Protein AF-A0A3L8A5K5-F1 (afdb_monomer_lite)

Radius of gyration: 25.42 Å; chains: 1; bounding box: 57×44×78 Å

Secondary structure (DSSP, 8-state):
-PPEEEEETTEEEEEEE---TT-SS--EEEEEEE--HHHHHHHHHHHHHHHHHHHHGGG------------------------HHHHHHHHHHHHHHHHHHTT--EEEEEE----HHHHHTT----HHHHHHHHHHHHIIIII--HHHHHHHHTT-

Sequence (156 aa):
MLPLIFNYKGWQVTISDDSGIFTFADMKVKVEIEIAVWQYAATLYQAYIKEQKKKGLTSRLVRPICKEKASSSFVSVFASREPSYSEEAHNYYLKLAEEFAKNKRVEYSFNVNGGMFDRFMGQNISAVEKAKQRVIAYIDDNLGNAWELFLKFIRK

Organism: NCBI:txid85831

Foldseek 3Di:
DPWDWDDDLQKIKTKAFPDPPPDPDWGKIKIKIFHPLLVQLVVVLVVVVVVVCVVCVVPPPPPPPDDDDDDDDPPPPPPPPVDVCSVVSSVVSSVLSVVLRVVVMDMDMDTLDDPPVVVVVPPPDDSVNSVVVVVNVCCVVPPNRSVVVSVVSVVD

pLDDT: mean 73.44, std 19.6, range [32.56, 94.0]

Structure (mmCIF, N/CA/C/O backbone):
data_AF-A0A3L8A5K5-F1
#
_entry.id   AF-A0A3L8A5K5-F1
#
loop_
_atom_site.group_PDB
_atom_site.id
_atom_site.type_symbol
_atom_site.label_atom_id
_atom_site.label_alt_id
_atom_site.label_comp_id
_atom_site.label_asym_id
_atom_site.label_entity_id
_atom_site.label_seq_id
_atom_site.pdbx_PDB_ins_code
_atom_site.Cartn_x
_atom_site.Cartn_y
_atom_site.Cartn_z
_atom_site.occupancy
_atom_site.B_iso_or_equiv
_atom_site.auth_seq_id
_atom_site.auth_comp_id
_atom_site.auth_asym_id
_atom_site.auth_atom_id
_atom_site.pdbx_PDB_model_num
ATOM 1 N N . MET A 1 1 ? 17.889 11.340 -8.277 1.00 62.88 1 MET A N 1
ATOM 2 C CA . MET A 1 1 ? 16.672 12.200 -8.244 1.00 62.88 1 MET A CA 1
ATOM 3 C C . MET A 1 1 ? 16.083 12.207 -6.827 1.00 62.88 1 MET A C 1
ATOM 5 O O . MET A 1 1 ? 16.277 11.213 -6.138 1.00 62.88 1 MET A O 1
ATOM 9 N N . LEU A 1 2 ? 15.387 13.264 -6.367 1.00 72.25 2 LEU A N 1
ATOM 10 C CA . LEU A 1 2 ? 14.601 13.166 -5.119 1.00 72.25 2 LEU A CA 1
ATOM 11 C C . LEU A 1 2 ? 13.474 12.131 -5.300 1.00 72.25 2 LEU A C 1
ATOM 13 O O . LEU A 1 2 ? 12.900 12.077 -6.392 1.00 72.25 2 LEU A O 1
ATOM 17 N N . PRO A 1 3 ? 13.155 11.320 -4.276 1.00 81.25 3 PRO A N 1
ATOM 18 C CA . PRO A 1 3 ? 12.083 10.341 -4.381 1.00 81.25 3 PRO A CA 1
ATOM 19 C C . PRO A 1 3 ? 10.741 11.054 -4.578 1.00 81.25 3 PRO A C 1
ATOM 21 O O . PRO A 1 3 ? 10.404 11.990 -3.851 1.00 81.25 3 PRO A O 1
ATOM 24 N N . LEU A 1 4 ? 9.974 10.613 -5.572 1.00 86.06 4 LEU A N 1
ATOM 25 C CA . LEU A 1 4 ? 8.614 11.085 -5.800 1.00 86.06 4 LEU A CA 1
ATOM 26 C C . LEU A 1 4 ? 7.664 10.242 -4.951 1.00 86.06 4 LEU A C 1
ATOM 28 O O . LEU A 1 4 ? 7.540 9.040 -5.168 1.00 86.06 4 LEU A O 1
ATOM 32 N N . ILE A 1 5 ? 6.970 10.886 -4.015 1.00 91.19 5 ILE A N 1
ATOM 33 C CA . ILE A 1 5 ? 5.996 10.236 -3.136 1.00 91.19 5 ILE A CA 1
ATOM 34 C C . ILE A 1 5 ? 4.603 10.751 -3.490 1.00 91.19 5 ILE A C 1
ATOM 36 O O . ILE A 1 5 ? 4.380 11.961 -3.543 1.00 91.19 5 ILE A O 1
ATOM 40 N N . PHE A 1 6 ? 3.655 9.848 -3.728 1.00 91.69 6 PHE A N 1
ATOM 41 C CA . PHE A 1 6 ? 2.253 10.207 -3.941 1.00 91.69 6 PHE A CA 1
ATOM 42 C C . PHE A 1 6 ? 1.309 9.134 -3.400 1.00 91.69 6 PHE A C 1
ATOM 44 O O . PHE A 1 6 ? 1.683 7.976 -3.249 1.00 91.69 6 PHE A O 1
ATOM 51 N N . ASN A 1 7 ? 0.064 9.523 -3.124 1.00 92.19 7 ASN A N 1
ATOM 52 C CA . ASN A 1 7 ? -0.983 8.593 -2.711 1.00 92.19 7 ASN A CA 1
ATOM 53 C C . ASN A 1 7 ? -1.936 8.330 -3.879 1.00 92.19 7 ASN A C 1
ATOM 55 O O . ASN A 1 7 ? -2.379 9.271 -4.542 1.00 92.19 7 ASN A O 1
ATOM 59 N N . TYR A 1 8 ? -2.300 7.068 -4.100 1.00 93.56 8 TYR A N 1
ATOM 60 C CA . TYR A 1 8 ? -3.273 6.683 -5.118 1.00 93.56 8 TYR A CA 1
ATOM 61 C C . TYR A 1 8 ? -4.152 5.530 -4.627 1.00 93.56 8 TYR A C 1
ATOM 63 O O . TYR A 1 8 ? -3.650 4.500 -4.192 1.00 93.56 8 TYR A O 1
ATOM 71 N N . LYS A 1 9 ? -5.480 5.718 -4.647 1.00 91.56 9 LYS A N 1
ATOM 72 C CA . LYS A 1 9 ? -6.476 4.736 -4.164 1.00 91.56 9 LYS A CA 1
ATOM 73 C C . LYS A 1 9 ? -6.171 4.139 -2.774 1.00 91.56 9 LYS A C 1
ATOM 75 O O . LYS A 1 9 ? -6.448 2.974 -2.510 1.00 91.56 9 LYS A O 1
ATOM 80 N N . GLY A 1 10 ? -5.599 4.947 -1.880 1.00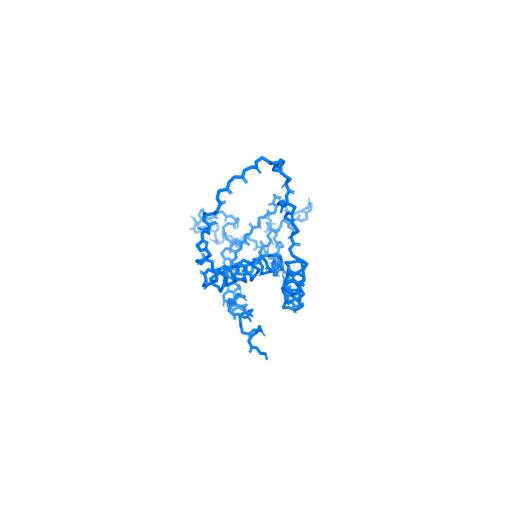 88.75 10 GLY A N 1
ATOM 81 C CA . GLY A 1 10 ? -5.234 4.539 -0.518 1.00 88.75 10 GLY A CA 1
ATOM 82 C C . GLY A 1 10 ? -3.890 3.816 -0.388 1.00 88.75 10 GLY A C 1
ATOM 83 O O . GLY A 1 10 ? -3.513 3.475 0.730 1.00 88.75 10 GLY A O 1
ATOM 84 N N . TRP A 1 11 ? -3.166 3.607 -1.486 1.00 92.44 11 TRP A N 1
ATOM 85 C CA . TRP A 1 11 ? -1.775 3.171 -1.476 1.00 92.44 11 TRP A CA 1
ATOM 86 C C . TRP A 1 11 ? -0.847 4.380 -1.408 1.00 92.44 11 TRP A C 1
ATOM 88 O O . TRP A 1 11 ? -1.067 5.369 -2.113 1.00 92.44 11 TRP A O 1
ATOM 98 N N . GLN A 1 12 ? 0.196 4.284 -0.592 1.00 94.00 12 GLN A N 1
ATOM 99 C CA . GLN A 1 12 ? 1.335 5.185 -0.632 1.00 94.00 12 GLN A CA 1
ATOM 100 C C . GLN A 1 12 ? 2.354 4.617 -1.610 1.00 94.00 12 GLN A C 1
ATOM 102 O O . GLN A 1 12 ? 2.771 3.467 -1.493 1.00 94.00 12 GLN A O 1
ATOM 107 N N . VAL A 1 13 ? 2.720 5.422 -2.597 1.00 92.62 13 VAL A N 1
ATOM 108 C CA . VAL A 1 13 ? 3.681 5.059 -3.629 1.00 92.62 13 VAL A CA 1
ATOM 109 C C . VAL A 1 13 ? 4.915 5.920 -3.455 1.00 92.62 13 VAL A C 1
ATOM 111 O O . VAL A 1 13 ? 4.827 7.149 -3.478 1.00 92.62 13 VAL A O 1
ATOM 114 N N . THR A 1 14 ? 6.062 5.266 -3.352 1.00 92.31 14 THR A N 1
ATOM 115 C CA . THR A 1 14 ? 7.377 5.892 -3.348 1.00 92.31 14 THR A CA 1
ATOM 116 C C . THR A 1 14 ? 8.130 5.435 -4.584 1.00 92.31 14 THR A C 1
ATOM 118 O O . THR A 1 14 ? 8.391 4.251 -4.779 1.00 92.31 14 THR A O 1
ATOM 121 N N . ILE A 1 15 ? 8.463 6.392 -5.439 1.00 87.38 15 ILE A N 1
ATOM 122 C CA . ILE A 1 15 ? 9.244 6.185 -6.650 1.00 87.38 15 ILE A CA 1
ATOM 123 C C . ILE A 1 15 ? 10.635 6.764 -6.404 1.00 87.38 15 ILE A C 1
ATOM 125 O O . ILE A 1 15 ? 10.786 7.978 -6.256 1.00 87.38 15 ILE A O 1
ATOM 129 N N . SER A 1 16 ? 11.652 5.911 -6.374 1.00 86.75 16 SER A N 1
ATOM 130 C CA . SER A 1 16 ? 13.044 6.306 -6.178 1.00 86.75 16 SER A CA 1
ATOM 131 C C . SER A 1 16 ? 13.903 5.969 -7.390 1.00 86.75 16 SER A C 1
ATOM 133 O O . SER A 1 16 ? 13.628 5.051 -8.161 1.00 86.75 16 SER A O 1
ATOM 135 N N . ASP A 1 17 ? 14.970 6.735 -7.547 1.00 81.56 17 ASP A N 1
ATOM 136 C CA . ASP A 1 17 ? 16.000 6.467 -8.539 1.00 81.56 17 ASP A CA 1
ATOM 137 C C . ASP A 1 17 ? 16.771 5.195 -8.152 1.00 81.56 17 ASP A C 1
ATOM 139 O O . ASP A 1 17 ? 17.215 5.072 -7.012 1.00 81.56 17 ASP A O 1
ATOM 143 N N . ASP A 1 18 ? 16.886 4.250 -9.081 1.00 78.00 18 ASP A N 1
ATOM 144 C CA . ASP A 1 18 ? 17.650 3.000 -8.935 1.00 78.00 18 ASP A CA 1
ATOM 145 C C . ASP A 1 18 ? 18.692 2.877 -10.055 1.00 78.00 18 ASP A C 1
ATOM 147 O O . ASP A 1 18 ? 19.178 1.790 -10.379 1.00 78.00 18 ASP A O 1
ATOM 151 N N . SER A 1 19 ? 19.012 3.998 -10.710 1.00 68.25 19 SER A N 1
ATOM 152 C CA . SER A 1 19 ? 20.103 4.037 -11.669 1.00 68.25 19 SER A CA 1
ATOM 153 C C . SER A 1 19 ? 21.433 3.930 -10.921 1.00 68.25 19 SER A C 1
ATOM 155 O O . SER A 1 19 ? 21.778 4.737 -10.058 1.00 68.25 19 SER A O 1
ATOM 157 N N . GLY A 1 20 ? 22.177 2.862 -11.213 1.00 60.66 20 GLY A N 1
ATOM 158 C CA . GLY A 1 20 ? 23.529 2.695 -10.696 1.00 60.66 20 GLY A CA 1
ATOM 159 C C . GLY A 1 20 ? 24.461 3.783 -11.236 1.00 60.66 20 GLY A C 1
ATOM 160 O O . GLY A 1 20 ? 24.195 4.403 -12.263 1.00 60.66 20 GLY A O 1
ATOM 161 N N . ILE A 1 21 ? 25.612 3.951 -10.582 1.00 55.72 21 ILE A N 1
ATOM 162 C CA . ILE A 1 21 ? 26.632 4.989 -10.855 1.00 55.72 21 ILE A CA 1
ATOM 163 C C . ILE A 1 21 ? 27.186 4.946 -12.307 1.00 55.72 21 ILE A C 1
ATOM 165 O O . ILE A 1 21 ? 27.915 5.842 -12.719 1.00 55.72 21 ILE A O 1
ATOM 169 N N . PHE A 1 22 ? 26.844 3.926 -13.107 1.00 47.88 22 PHE A N 1
ATOM 170 C CA . PHE A 1 22 ? 27.439 3.653 -14.423 1.00 47.88 22 PHE A CA 1
ATOM 171 C C . PHE A 1 22 ? 26.454 3.545 -15.604 1.00 47.88 22 PHE A C 1
ATOM 173 O O . PHE A 1 22 ? 26.885 3.259 -16.719 1.00 47.88 22 PHE A O 1
ATOM 180 N N . THR A 1 23 ? 25.151 3.785 -15.435 1.00 49.53 23 THR A N 1
ATOM 181 C CA . THR A 1 23 ? 24.184 3.667 -16.547 1.00 49.53 23 THR A CA 1
ATOM 182 C C . THR A 1 23 ? 23.844 5.023 -17.162 1.00 49.53 23 THR A C 1
ATOM 184 O O . THR A 1 23 ? 22.848 5.647 -16.820 1.00 49.53 23 THR A O 1
ATOM 187 N N . PHE A 1 24 ? 24.668 5.462 -18.118 1.00 46.72 24 PHE A N 1
ATOM 188 C CA . PHE A 1 24 ? 24.511 6.729 -18.853 1.00 46.72 24 PHE A CA 1
ATOM 189 C C . PHE A 1 24 ? 23.346 6.762 -19.863 1.00 46.72 24 PHE A C 1
ATOM 191 O O . PHE A 1 24 ? 23.103 7.801 -20.473 1.00 46.72 24 PHE A O 1
ATOM 198 N N . ALA A 1 25 ? 22.624 5.654 -20.064 1.00 52.28 25 ALA A N 1
ATOM 199 C CA . ALA A 1 25 ? 21.598 5.560 -21.102 1.00 52.28 25 ALA A CA 1
ATOM 200 C C . ALA A 1 25 ? 20.173 5.353 -20.576 1.00 52.28 25 ALA A C 1
ATOM 202 O O . ALA A 1 25 ? 19.260 5.868 -21.218 1.00 52.28 25 ALA A O 1
ATOM 203 N N . ASP A 1 26 ? 19.976 4.680 -19.432 1.00 61.22 26 ASP A N 1
ATOM 204 C CA . ASP A 1 26 ? 18.665 4.204 -18.968 1.00 61.22 26 ASP A CA 1
ATOM 205 C C . ASP A 1 26 ? 18.333 4.618 -17.531 1.00 61.22 26 ASP A C 1
ATOM 207 O O . ASP A 1 26 ? 19.000 4.221 -16.578 1.00 61.22 26 ASP A O 1
ATOM 211 N N . MET A 1 27 ? 17.255 5.398 -17.372 1.00 70.19 27 MET A N 1
ATOM 212 C CA . MET A 1 27 ? 16.714 5.746 -16.058 1.00 70.19 27 MET A CA 1
ATOM 213 C C . MET A 1 27 ? 15.923 4.552 -15.515 1.00 70.19 27 MET A C 1
ATOM 215 O O . MET A 1 27 ? 14.780 4.302 -15.920 1.00 70.19 27 MET A O 1
ATOM 219 N N . LYS A 1 28 ? 16.564 3.798 -14.621 1.00 79.06 28 LYS A N 1
ATOM 220 C CA . LYS A 1 28 ? 15.947 2.719 -13.853 1.00 79.06 28 LYS A CA 1
ATOM 221 C C . LYS A 1 28 ? 15.335 3.294 -12.586 1.00 79.06 28 LYS A C 1
ATOM 223 O O . LYS A 1 28 ? 15.963 4.071 -11.873 1.00 79.06 28 LYS A O 1
ATOM 228 N N . VAL A 1 29 ? 14.098 2.912 -12.320 1.00 83.00 29 VAL A N 1
ATOM 229 C CA . VAL A 1 29 ? 13.330 3.412 -11.190 1.00 83.00 29 VAL A CA 1
ATOM 230 C C . VAL A 1 29 ? 12.880 2.243 -10.339 1.00 83.00 29 VAL A C 1
ATOM 232 O O . VAL A 1 29 ? 12.423 1.227 -10.861 1.00 83.00 29 VAL A O 1
ATOM 235 N N . LYS A 1 30 ? 13.007 2.411 -9.028 1.00 87.69 30 LYS A N 1
ATOM 236 C CA . LYS A 1 30 ? 12.472 1.517 -8.012 1.00 87.69 30 LYS A CA 1
ATOM 237 C C . LYS A 1 30 ? 11.156 2.084 -7.500 1.00 87.69 30 LYS A C 1
ATOM 239 O O . LYS A 1 30 ? 11.035 3.282 -7.248 1.00 87.69 30 LYS A O 1
ATOM 244 N N . VAL A 1 31 ? 10.166 1.216 -7.370 1.00 90.00 31 VAL A N 1
ATOM 245 C CA . VAL A 1 31 ? 8.828 1.553 -6.905 1.00 90.00 31 VAL A CA 1
ATOM 246 C C . VAL A 1 31 ? 8.517 0.721 -5.684 1.00 90.00 31 VAL A C 1
ATOM 248 O O . VAL A 1 31 ? 8.588 -0.505 -5.718 1.00 90.00 31 VAL A O 1
ATOM 251 N N . GLU A 1 32 ? 8.142 1.412 -4.620 1.00 93.19 32 GLU A N 1
ATOM 252 C CA . GLU A 1 32 ? 7.644 0.831 -3.386 1.00 93.19 32 GLU A CA 1
ATOM 253 C C . GLU A 1 32 ? 6.190 1.268 -3.208 1.00 93.19 32 GLU A C 1
ATOM 255 O O . GLU A 1 32 ? 5.878 2.459 -3.230 1.00 93.19 32 GLU A O 1
ATOM 260 N N . ILE A 1 33 ? 5.290 0.298 -3.085 1.00 93.00 33 ILE A N 1
ATOM 261 C CA . ILE A 1 33 ? 3.866 0.508 -2.841 1.00 93.00 33 ILE A CA 1
ATOM 262 C C . ILE A 1 33 ? 3.550 -0.090 -1.479 1.00 93.00 33 ILE A C 1
ATOM 264 O O . ILE A 1 33 ? 3.759 -1.283 -1.249 1.00 93.00 33 ILE A O 1
ATOM 268 N N . GLU A 1 34 ? 3.032 0.734 -0.581 1.00 93.38 34 GLU A N 1
ATOM 269 C CA . GLU A 1 34 ? 2.737 0.349 0.792 1.00 93.38 34 GLU A CA 1
ATOM 270 C C . GLU A 1 34 ? 1.451 1.000 1.306 1.00 93.38 34 GLU A C 1
ATOM 272 O O . GLU A 1 34 ? 0.852 1.871 0.671 1.00 93.38 34 GLU A O 1
ATOM 277 N N . ILE A 1 35 ? 1.003 0.556 2.477 1.00 91.62 35 ILE A N 1
ATOM 278 C CA . ILE A 1 35 ? -0.095 1.189 3.199 1.00 91.62 35 ILE A CA 1
ATOM 279 C C . ILE A 1 35 ? 0.484 2.178 4.205 1.00 91.62 35 ILE A C 1
ATOM 281 O O . ILE A 1 35 ? 1.179 1.791 5.142 1.00 91.62 35 ILE A O 1
ATOM 285 N N . ALA A 1 36 ? 0.116 3.451 4.064 1.00 90.12 36 ALA A N 1
ATOM 286 C CA . ALA A 1 36 ? 0.409 4.484 5.049 1.00 90.12 36 ALA A CA 1
ATOM 287 C C . ALA A 1 36 ? -0.427 4.276 6.326 1.00 90.12 36 ALA A C 1
ATOM 289 O O . ALA A 1 36 ? -1.458 4.926 6.511 1.00 90.12 36 ALA A O 1
ATOM 290 N N . VAL A 1 37 ? 0.006 3.381 7.217 1.00 89.12 37 VAL A N 1
ATOM 291 C CA . VAL A 1 37 ? -0.703 2.983 8.454 1.00 89.12 37 VAL A CA 1
ATOM 292 C C . VAL A 1 37 ? -1.276 4.184 9.217 1.00 89.12 37 VAL A C 1
ATOM 294 O O . VAL A 1 37 ? -2.457 4.207 9.569 1.00 89.12 37 VAL A O 1
ATOM 297 N N . TRP A 1 38 ? -0.470 5.231 9.400 1.00 84.81 38 TRP A N 1
ATOM 298 C CA . TRP A 1 38 ? -0.871 6.448 10.107 1.00 84.81 38 TRP A CA 1
ATOM 299 C C . TRP A 1 38 ? -2.053 7.179 9.462 1.00 84.81 38 TRP A C 1
ATOM 301 O O . TRP A 1 38 ? -2.909 7.695 10.177 1.00 84.81 38 TRP A O 1
ATOM 311 N N . GLN A 1 39 ? -2.148 7.204 8.127 1.00 87.50 39 GLN A N 1
ATOM 312 C CA . GLN A 1 39 ? -3.272 7.839 7.426 1.00 87.50 39 GLN A CA 1
ATOM 313 C C . GLN A 1 39 ? -4.583 7.085 7.691 1.00 87.50 39 GLN A C 1
ATOM 315 O O . GLN A 1 39 ? -5.633 7.700 7.894 1.00 87.50 39 GLN A O 1
ATOM 320 N N . TYR A 1 40 ? -4.513 5.755 7.741 1.00 87.50 40 TYR A N 1
ATOM 321 C CA . TYR A 1 40 ? -5.647 4.876 8.029 1.00 87.50 40 TYR A CA 1
ATOM 322 C C . TYR A 1 40 ? -6.125 5.034 9.469 1.00 87.50 40 TYR A C 1
ATOM 324 O O . TYR A 1 40 ? -7.306 5.314 9.702 1.00 87.50 40 TYR A O 1
ATOM 332 N N . ALA A 1 41 ? -5.196 4.962 10.420 1.00 87.81 41 ALA A N 1
ATOM 333 C CA . ALA A 1 41 ? -5.482 5.166 11.833 1.00 87.81 41 ALA A CA 1
ATOM 334 C C . ALA A 1 41 ? -6.075 6.560 12.101 1.00 87.81 41 ALA A C 1
ATOM 336 O O . ALA A 1 41 ? -7.116 6.679 12.750 1.00 87.81 41 ALA A O 1
ATOM 337 N N . ALA A 1 42 ? -5.476 7.619 11.543 1.00 85.69 42 ALA A N 1
ATOM 338 C CA . ALA A 1 42 ? -5.953 8.991 11.712 1.00 85.69 42 ALA A CA 1
ATOM 339 C C . ALA A 1 42 ? -7.372 9.191 11.156 1.00 85.69 42 ALA A C 1
ATOM 341 O O . ALA A 1 42 ? -8.195 9.855 11.788 1.00 85.69 42 ALA A O 1
ATOM 342 N N . THR A 1 43 ? -7.683 8.594 10.003 1.00 87.38 43 THR A N 1
ATOM 343 C CA . THR A 1 43 ? -9.008 8.711 9.374 1.00 87.38 43 THR A CA 1
ATOM 344 C C . THR A 1 43 ? -10.094 8.052 10.226 1.00 87.38 43 THR A C 1
ATOM 346 O O . THR A 1 43 ? -11.133 8.668 10.482 1.00 87.38 43 THR A O 1
ATOM 349 N N . LEU A 1 44 ? -9.850 6.835 10.726 1.00 86.69 44 LEU A N 1
ATOM 350 C CA . LEU A 1 44 ? -10.783 6.154 11.631 1.00 86.69 44 LEU A CA 1
ATOM 351 C C . LEU A 1 44 ? -10.945 6.906 12.952 1.00 86.69 44 LEU A C 1
ATOM 353 O O . LEU A 1 44 ? -12.064 7.103 13.425 1.00 86.69 44 LEU A O 1
ATOM 357 N N . TYR A 1 45 ? -9.841 7.395 13.509 1.00 85.81 45 TYR A N 1
ATOM 358 C CA . TYR A 1 45 ? -9.858 8.155 14.748 1.00 85.81 45 TYR A CA 1
ATOM 359 C C . TYR A 1 45 ? -10.667 9.459 14.622 1.00 85.81 45 TYR A C 1
ATOM 361 O O . TYR A 1 45 ? -11.487 9.788 15.481 1.00 85.81 45 TYR A O 1
ATOM 369 N N . GLN A 1 46 ? -10.532 10.174 13.502 1.00 85.75 46 GLN A N 1
ATOM 370 C CA . GLN A 1 46 ? -11.358 11.350 13.219 1.00 85.75 46 GLN A CA 1
ATOM 371 C C . GLN A 1 46 ? -12.846 11.005 13.076 1.00 85.75 46 GLN A C 1
ATOM 373 O O . GLN A 1 46 ? -13.696 11.776 13.533 1.00 85.75 46 GLN A O 1
ATOM 378 N N . ALA A 1 47 ? -13.180 9.875 12.447 1.00 85.81 47 ALA A N 1
ATOM 379 C CA . ALA A 1 47 ? -14.562 9.408 12.345 1.00 85.81 47 ALA A CA 1
ATOM 380 C C . ALA A 1 47 ? -15.146 9.093 13.733 1.00 85.81 47 ALA A C 1
ATOM 382 O O . ALA A 1 47 ? -16.237 9.564 14.058 1.00 85.81 47 ALA A O 1
ATOM 383 N N . TYR A 1 48 ? -14.375 8.415 14.586 1.00 85.31 48 TYR A N 1
ATOM 384 C CA . TYR A 1 48 ? -14.736 8.132 15.974 1.00 85.31 48 TYR A CA 1
ATOM 385 C C . TYR A 1 48 ? -15.015 9.408 16.782 1.00 85.31 48 TYR A C 1
ATOM 387 O O . TYR A 1 48 ? -16.080 9.537 17.387 1.00 85.31 48 TYR A O 1
ATOM 395 N N . ILE A 1 49 ? -14.120 10.405 16.732 1.00 84.62 49 ILE A N 1
ATOM 396 C CA . ILE A 1 49 ? -14.336 11.695 17.411 1.00 84.62 49 ILE A CA 1
ATOM 397 C C . ILE A 1 49 ? -15.626 12.362 16.919 1.00 84.62 49 ILE A C 1
ATOM 399 O O . ILE A 1 49 ? -16.387 12.916 17.717 1.00 84.62 49 ILE A O 1
ATOM 403 N N . LYS A 1 50 ? -15.889 12.334 15.605 1.00 85.56 50 LYS A N 1
ATOM 404 C CA . LYS A 1 50 ? -17.113 12.912 15.027 1.00 85.56 50 LYS A CA 1
ATOM 405 C C . LYS A 1 50 ? -18.367 12.205 15.543 1.00 85.56 50 LYS A C 1
ATOM 407 O O . LYS A 1 50 ? -19.346 12.883 15.850 1.00 85.56 50 LYS A O 1
ATOM 412 N N . GLU A 1 51 ? -18.352 10.881 15.670 1.00 83.94 51 GLU A N 1
ATOM 413 C CA . GLU A 1 51 ? -19.469 10.130 16.251 1.00 83.94 51 GLU A CA 1
ATOM 414 C C . GLU A 1 51 ? -19.677 10.435 17.732 1.00 83.94 51 GLU A C 1
ATOM 416 O O . GLU A 1 51 ? -20.811 10.667 18.150 1.00 83.94 51 GLU A O 1
ATOM 421 N N . GLN A 1 52 ? -18.599 10.496 18.515 1.00 78.88 52 GLN A N 1
ATOM 422 C CA . GLN A 1 52 ? -18.679 10.833 19.936 1.00 78.88 52 GLN A CA 1
ATOM 423 C C . GLN A 1 52 ? -19.232 12.243 20.148 1.00 78.88 52 GLN A C 1
ATOM 425 O O . GLN A 1 52 ? -20.090 12.451 21.001 1.00 78.88 52 GLN A O 1
ATOM 430 N N . LYS A 1 53 ? -18.835 13.213 19.313 1.00 79.12 53 LYS A N 1
ATOM 431 C CA . LYS A 1 53 ? -19.420 14.563 19.332 1.00 79.12 53 LYS A CA 1
ATOM 432 C C . LYS A 1 53 ? -20.915 14.548 19.015 1.00 79.12 53 LYS A C 1
ATOM 434 O O . LYS A 1 53 ? -21.670 15.245 19.681 1.00 79.12 53 LYS A O 1
ATOM 439 N N . LYS A 1 54 ? -21.362 13.742 18.045 1.00 79.06 54 LYS A N 1
ATOM 440 C CA . LYS A 1 54 ? -22.791 13.601 17.709 1.00 79.06 54 LYS A CA 1
ATOM 441 C C . LYS A 1 54 ? -23.596 12.959 18.844 1.00 79.06 54 LYS A C 1
ATOM 443 O O . LYS A 1 54 ? -24.668 13.457 19.166 1.00 79.06 54 LYS A O 1
ATOM 448 N N . LYS A 1 55 ? -23.067 11.905 19.474 1.00 72.62 55 LYS A N 1
ATOM 449 C CA . LYS A 1 55 ? -23.698 11.205 20.610 1.00 72.62 55 LYS A CA 1
ATOM 450 C C . LYS A 1 55 ? -23.657 12.029 21.910 1.00 72.62 55 LYS A C 1
ATOM 452 O O . LYS A 1 55 ? -24.563 11.935 22.728 1.00 72.62 55 LYS A O 1
ATOM 457 N N . GLY A 1 56 ? -22.637 12.871 22.087 1.00 61.12 56 GLY A N 1
ATOM 458 C CA . GLY A 1 56 ? -22.490 13.787 23.224 1.00 61.12 56 GLY A CA 1
ATOM 459 C C . GLY A 1 56 ? -23.254 15.112 23.086 1.00 61.12 56 GLY A C 1
ATOM 460 O O . GLY A 1 56 ? -23.531 15.761 24.095 1.00 61.12 56 GLY A O 1
ATOM 461 N N . LEU A 1 57 ? -23.647 15.520 21.870 1.00 48.25 57 LEU A N 1
ATOM 462 C CA . LEU A 1 57 ? -24.498 16.702 21.661 1.00 48.25 57 LEU A CA 1
ATOM 463 C C . LEU A 1 57 ? -25.966 16.472 22.054 1.00 48.25 57 LEU A C 1
ATOM 465 O O . LEU A 1 57 ? -26.689 17.443 22.259 1.00 48.25 57 LEU A O 1
ATOM 469 N N . THR A 1 58 ? -26.409 15.223 22.229 1.00 46.25 58 THR A N 1
ATOM 470 C CA . THR A 1 58 ? -27.752 14.922 22.753 1.00 46.25 58 THR A CA 1
ATOM 471 C C . THR A 1 58 ? -27.870 15.039 24.278 1.00 46.25 58 THR A C 1
ATOM 473 O O . THR A 1 58 ? -28.975 14.927 24.796 1.00 46.25 58 THR A O 1
ATOM 476 N N . SER A 1 59 ? -26.786 15.320 25.018 1.00 47.06 59 SER A N 1
ATOM 477 C CA . SER A 1 59 ? -26.816 15.393 26.493 1.00 47.06 59 SER A CA 1
ATOM 478 C C . SER A 1 59 ? -26.319 16.714 27.100 1.00 47.06 59 SER A C 1
ATOM 480 O O . SER A 1 59 ? -26.001 16.763 28.288 1.00 47.06 59 SER A O 1
ATOM 482 N N . ARG A 1 60 ? -26.258 17.811 26.331 1.00 45.19 60 ARG A N 1
ATOM 483 C CA . ARG A 1 60 ? -25.915 19.150 26.858 1.00 45.19 60 ARG A CA 1
ATOM 484 C C . ARG A 1 60 ? -26.877 20.250 26.398 1.00 45.19 60 ARG A C 1
ATOM 486 O O . ARG A 1 60 ? -26.468 21.296 25.916 1.00 45.19 60 ARG A O 1
ATOM 493 N N . LEU A 1 61 ? -28.164 20.058 26.673 1.00 40.62 61 LEU A N 1
ATOM 494 C CA . LEU A 1 61 ? -29.030 21.160 27.112 1.00 40.62 61 LEU A CA 1
ATOM 495 C C . LEU A 1 61 ? -29.070 21.151 28.648 1.00 40.62 61 LEU A C 1
ATOM 497 O O . LEU A 1 61 ? -30.122 21.035 29.269 1.00 40.62 61 LEU A O 1
ATOM 501 N N . VAL A 1 62 ? -27.900 21.247 29.287 1.00 42.62 62 VAL A N 1
ATOM 502 C CA . VAL A 1 62 ? -27.859 21.629 30.701 1.00 42.62 62 VAL A CA 1
ATOM 503 C C . VAL A 1 62 ? -28.119 23.128 30.713 1.00 42.62 62 VAL A C 1
ATOM 505 O O . VAL A 1 62 ? -27.219 23.929 30.467 1.00 42.62 62 VAL A O 1
ATOM 508 N N . ARG A 1 63 ? -29.392 23.493 30.911 1.00 38.31 63 ARG A N 1
ATOM 509 C CA . ARG A 1 63 ? -29.796 24.856 31.266 1.00 38.31 63 ARG A CA 1
ATOM 510 C C . ARG A 1 63 ? -28.854 25.347 32.370 1.00 38.31 63 ARG A C 1
ATOM 512 O O . ARG A 1 63 ? -28.741 24.648 33.381 1.00 38.31 63 ARG A O 1
ATOM 519 N N . PRO A 1 64 ? -28.212 26.517 32.241 1.00 37.25 64 PRO A N 1
ATOM 520 C CA . PRO A 1 64 ? -27.587 27.119 33.399 1.00 37.25 64 PRO A CA 1
ATOM 521 C C . PRO A 1 64 ? -28.718 27.460 34.372 1.00 37.25 64 PRO A C 1
ATOM 523 O O . PRO A 1 64 ? -29.569 28.305 34.096 1.00 37.25 64 PRO A O 1
ATOM 526 N N . ILE A 1 65 ? -28.770 26.750 35.498 1.00 40.16 65 ILE A N 1
ATOM 527 C CA . ILE A 1 65 ? -29.526 27.208 36.657 1.00 40.16 65 ILE A CA 1
ATOM 528 C C . ILE A 1 65 ? -28.774 28.449 37.136 1.00 40.16 65 ILE A C 1
ATOM 530 O O . ILE A 1 65 ? -27.748 28.339 37.803 1.00 40.16 65 ILE A O 1
ATOM 534 N N . CYS A 1 66 ? -29.258 29.631 36.750 1.00 32.69 66 CYS A N 1
ATOM 535 C CA . CYS A 1 66 ? -28.886 30.875 37.407 1.00 32.69 66 CYS A CA 1
ATOM 536 C C . CYS A 1 66 ? -29.308 30.758 38.872 1.00 32.69 66 CYS A C 1
ATOM 538 O O . CYS A 1 66 ? -30.481 30.919 39.208 1.00 32.69 66 CYS A O 1
ATOM 540 N N . LYS A 1 67 ? -28.346 30.472 39.746 1.00 34.75 67 LYS A N 1
ATOM 541 C CA . LYS A 1 67 ? -28.418 30.904 41.133 1.00 34.75 67 LYS A CA 1
ATOM 542 C C . LYS A 1 67 ? -27.245 31.825 41.407 1.00 34.75 67 LYS A C 1
ATOM 544 O O . LYS A 1 67 ? -26.086 31.496 41.185 1.00 34.75 67 LYS A O 1
ATOM 549 N N . GLU A 1 68 ? -27.648 33.017 41.800 1.00 38.62 68 GLU A N 1
ATOM 550 C CA . GLU A 1 68 ? -26.863 34.149 42.236 1.00 38.62 68 GLU A CA 1
ATOM 551 C C . GLU A 1 68 ? -25.758 33.821 43.252 1.00 38.62 68 GLU A C 1
ATOM 553 O O . GLU A 1 68 ? -25.947 33.020 44.164 1.00 38.62 68 GLU A O 1
ATOM 558 N N . LYS A 1 69 ? -24.715 34.657 43.144 1.00 36.25 69 LYS A N 1
ATOM 559 C CA . LYS A 1 69 ? -23.825 35.202 44.185 1.00 36.25 69 LYS A CA 1
ATOM 560 C C . LYS A 1 69 ? -22.544 34.447 44.570 1.00 36.25 69 LYS A C 1
ATOM 562 O O . LYS A 1 69 ? -22.541 33.299 44.985 1.00 36.25 69 LYS A O 1
ATOM 567 N N . ALA A 1 70 ? -21.502 35.288 44.581 1.00 32.66 70 ALA A N 1
ATOM 568 C CA . ALA A 1 70 ? -20.260 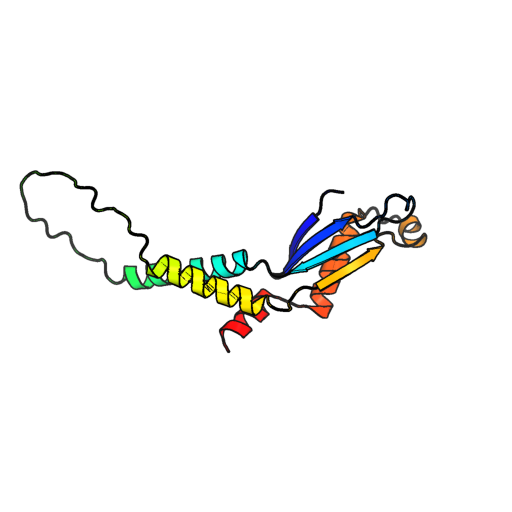35.256 45.350 1.00 32.66 70 ALA A CA 1
ATOM 569 C C . ALA A 1 70 ? -19.051 34.501 44.763 1.00 32.66 70 ALA A C 1
ATOM 571 O O . ALA A 1 70 ? -18.884 33.300 44.914 1.00 32.66 70 ALA A O 1
ATOM 572 N N . SER A 1 71 ? -18.168 35.305 44.152 1.00 42.16 71 SER A N 1
ATOM 573 C CA . SER A 1 71 ? -16.713 35.344 44.368 1.00 42.16 71 SER A CA 1
ATOM 574 C C . SER A 1 71 ? -16.030 34.048 44.818 1.00 42.16 71 SER A C 1
ATOM 576 O O . SER A 1 71 ? -16.030 33.724 46.000 1.00 42.16 71 SER A O 1
ATOM 578 N N . SER A 1 72 ? -15.298 33.407 43.910 1.00 32.56 72 SER A N 1
ATOM 579 C CA . SER A 1 72 ? -13.938 32.907 44.170 1.00 32.56 72 SER A CA 1
ATOM 580 C C . SER A 1 72 ? -13.371 32.264 42.906 1.00 32.56 72 SER A C 1
ATOM 582 O O . SER A 1 72 ? -14.079 31.572 42.185 1.00 32.56 72 SER A O 1
ATOM 584 N N . SER A 1 73 ? -12.094 32.556 42.638 1.00 35.38 73 SER A N 1
ATOM 585 C CA . SER A 1 73 ? -11.149 31.743 41.861 1.00 35.38 73 SER A CA 1
ATOM 586 C C . SER A 1 73 ? -11.742 30.921 40.709 1.00 35.38 73 SER A C 1
ATOM 588 O O . SER A 1 73 ? -12.208 29.799 40.913 1.00 35.38 73 SER A O 1
ATOM 590 N N . PHE A 1 74 ? -11.602 31.422 39.476 1.00 35.12 74 PHE A N 1
ATOM 591 C CA . PHE A 1 74 ? -11.608 30.570 38.284 1.00 35.12 74 PHE A CA 1
ATOM 592 C C . PHE A 1 74 ? -10.378 29.655 38.353 1.00 35.12 74 PHE A C 1
ATOM 594 O O . PHE A 1 74 ? -9.343 29.897 37.738 1.00 35.12 74 PHE A O 1
ATOM 601 N N . VAL A 1 75 ? -10.486 28.615 39.176 1.00 34.72 75 VAL A N 1
ATOM 602 C CA . VAL A 1 75 ? -9.640 27.440 39.101 1.00 34.72 75 VAL A CA 1
ATOM 603 C C . VAL A 1 75 ? -9.882 26.881 37.711 1.00 34.72 75 VAL A C 1
ATOM 605 O O . VAL A 1 75 ? -10.998 26.508 37.346 1.00 34.72 75 VAL A O 1
ATOM 608 N N . SER A 1 76 ? -8.821 26.877 36.922 1.00 39.31 76 SER A N 1
ATOM 609 C CA . SER A 1 76 ? -8.689 26.168 35.665 1.00 39.31 76 SER A CA 1
ATOM 610 C C . SER A 1 76 ? -8.869 24.660 35.892 1.00 39.31 76 SER A C 1
ATOM 612 O O . SER A 1 76 ? -7.934 23.877 35.798 1.00 39.31 76 SER A O 1
ATOM 614 N N . VAL A 1 77 ? -10.107 24.217 36.134 1.00 41.28 77 VAL A N 1
ATOM 615 C CA . VAL A 1 77 ? -10.521 22.803 36.030 1.00 41.28 77 VAL A CA 1
ATOM 616 C C . VAL A 1 77 ? -10.905 22.475 34.577 1.00 41.28 77 VAL A C 1
ATOM 618 O O . VAL A 1 77 ? -11.688 21.580 34.290 1.00 41.28 77 VAL A O 1
ATOM 621 N N . PHE A 1 78 ? -10.309 23.192 33.625 1.00 37.84 78 PHE A N 1
ATOM 622 C CA . PHE A 1 78 ? -10.072 22.688 32.278 1.00 37.84 78 PHE A CA 1
ATOM 623 C C . PHE A 1 78 ? -8.623 22.206 32.186 1.00 37.84 78 PHE A C 1
ATOM 625 O O . PHE A 1 78 ? -7.918 22.490 31.225 1.00 37.84 78 PHE A O 1
ATOM 632 N N . ALA A 1 79 ? -8.169 21.442 33.184 1.00 36.84 79 ALA A N 1
ATOM 633 C CA . ALA A 1 79 ? -7.232 20.375 32.887 1.00 36.84 79 ALA A CA 1
ATOM 634 C C . ALA A 1 79 ? -8.010 19.401 31.999 1.00 36.84 79 ALA A C 1
ATOM 636 O O . ALA A 1 79 ? -8.701 18.500 32.476 1.00 36.84 79 ALA A O 1
ATOM 637 N N . SER A 1 80 ? -7.982 19.677 30.698 1.00 45.50 80 SER A N 1
ATOM 638 C CA . SER A 1 80 ? -8.303 18.748 29.634 1.00 45.50 80 SER A CA 1
ATOM 639 C C . SER A 1 80 ? -7.417 17.526 29.832 1.00 45.50 80 SER A C 1
ATOM 641 O O . SER A 1 80 ? -6.359 17.406 29.225 1.00 45.50 80 SER A O 1
ATOM 643 N N . ARG A 1 81 ? -7.831 16.624 30.728 1.00 41.34 81 ARG A N 1
ATOM 644 C CA . ARG A 1 81 ? -7.490 15.219 30.594 1.00 41.34 81 ARG A CA 1
ATOM 645 C C . ARG A 1 81 ? -8.013 14.867 29.214 1.00 41.34 81 ARG A C 1
ATOM 647 O O . ARG A 1 81 ? -9.227 14.754 29.036 1.00 41.34 81 ARG A O 1
ATOM 654 N N . GLU A 1 82 ? -7.117 14.786 28.234 1.00 44.19 82 GLU A N 1
ATOM 655 C CA . GLU A 1 82 ? -7.374 13.923 27.094 1.00 44.19 82 GLU A CA 1
ATOM 656 C C . GLU A 1 82 ? -7.852 12.610 27.715 1.00 44.19 82 GLU A C 1
ATOM 658 O O . GLU A 1 82 ? -7.162 12.052 28.575 1.00 44.19 82 GLU A O 1
ATOM 663 N N . PRO A 1 83 ? -9.115 12.221 27.484 1.00 52.12 83 PRO A N 1
ATOM 664 C CA . PRO A 1 83 ? -9.655 11.071 28.181 1.00 52.12 83 PRO A CA 1
ATOM 665 C C . PRO A 1 83 ? -8.768 9.889 27.796 1.00 52.12 83 PRO A C 1
ATOM 667 O O . PRO A 1 83 ? -8.435 9.769 26.626 1.00 52.12 83 PRO A O 1
ATOM 670 N N . SER A 1 84 ? -8.379 9.021 28.727 1.00 52.88 84 SER A N 1
ATOM 671 C CA . SER A 1 84 ? -7.590 7.811 28.415 1.00 52.88 84 SER A CA 1
ATOM 672 C C . SER A 1 84 ? -8.194 6.997 27.252 1.00 52.88 84 SER A C 1
ATOM 674 O O . SER A 1 84 ? -7.481 6.421 26.438 1.00 52.88 84 SER A O 1
ATOM 676 N N . TYR A 1 85 ? -9.519 7.090 27.079 1.00 54.00 85 TYR A N 1
ATOM 677 C CA . TYR A 1 85 ? -10.287 6.612 25.924 1.00 54.00 85 TYR A CA 1
ATOM 678 C C . TYR A 1 85 ? -9.820 7.131 24.544 1.00 54.00 85 TYR A C 1
ATOM 680 O O . TYR A 1 85 ? -10.067 6.479 23.535 1.00 54.00 85 TYR A O 1
ATOM 688 N N . SER A 1 86 ? -9.199 8.309 24.473 1.00 67.25 86 SER A N 1
ATOM 689 C CA . SER A 1 86 ? -8.628 8.943 23.273 1.00 67.25 86 SER A CA 1
ATOM 690 C C . SER A 1 86 ? -7.382 8.195 22.801 1.00 67.25 86 SER A C 1
ATOM 692 O O . SER A 1 86 ? -7.281 7.837 21.627 1.00 67.25 86 SER A O 1
ATOM 694 N N . GLU A 1 87 ? -6.470 7.895 23.729 1.00 72.50 87 GLU A N 1
ATOM 695 C CA . GLU A 1 87 ? -5.232 7.162 23.449 1.00 72.50 87 GLU A CA 1
ATOM 696 C C . GLU A 1 87 ? -5.505 5.683 23.167 1.00 72.50 87 GLU A C 1
ATOM 698 O O . GLU A 1 87 ? -4.971 5.124 22.211 1.00 72.50 87 GLU A O 1
ATOM 703 N N . GLU A 1 88 ? -6.390 5.049 23.941 1.00 80.00 88 GLU A N 1
ATOM 704 C CA . GLU A 1 88 ? -6.792 3.654 23.727 1.00 80.00 88 GLU A CA 1
ATOM 705 C C . GLU A 1 88 ? -7.456 3.458 22.356 1.00 80.00 88 GLU A C 1
ATOM 707 O O . GLU A 1 88 ? -7.108 2.525 21.628 1.00 80.00 88 GLU A O 1
ATOM 712 N N . ALA A 1 89 ? -8.358 4.364 21.961 1.00 78.56 89 ALA A N 1
ATOM 713 C CA . ALA A 1 89 ? -8.994 4.325 20.646 1.00 78.56 89 ALA A CA 1
ATOM 714 C C . ALA A 1 89 ? -7.987 4.573 19.515 1.00 78.56 89 ALA A C 1
ATOM 716 O O . ALA A 1 89 ? -8.030 3.891 18.490 1.00 78.56 89 ALA A O 1
ATOM 717 N N . HIS A 1 90 ? -7.059 5.515 19.696 1.00 80.00 90 HIS A N 1
ATOM 718 C CA . HIS A 1 90 ? -5.998 5.762 18.725 1.00 80.00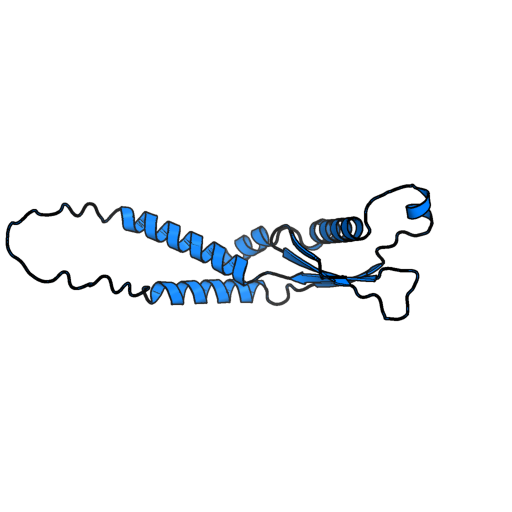 90 HIS A CA 1
ATOM 719 C C . HIS A 1 90 ? -5.110 4.523 18.531 1.00 80.00 90 HIS A C 1
ATOM 721 O O . HIS A 1 90 ? -4.924 4.071 17.400 1.00 80.00 90 HIS A O 1
ATOM 727 N N . ASN A 1 91 ? -4.648 3.917 19.627 1.00 86.75 91 ASN A N 1
AT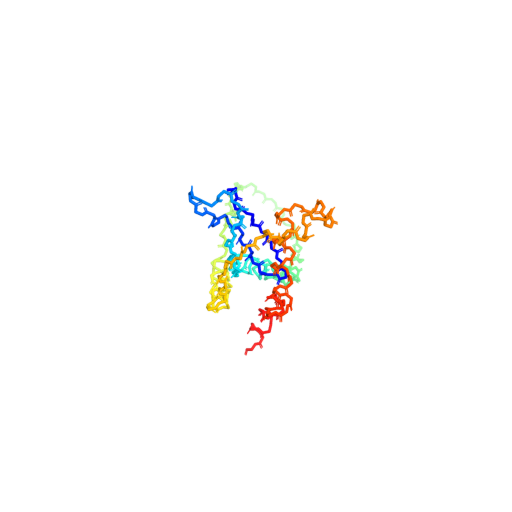OM 728 C CA . ASN A 1 91 ? -3.825 2.707 19.611 1.00 86.75 91 ASN A CA 1
ATOM 729 C C . ASN A 1 91 ? -4.562 1.506 19.002 1.00 86.75 91 ASN A C 1
ATOM 731 O O . ASN A 1 91 ? -3.958 0.699 18.295 1.00 86.75 91 ASN A O 1
ATOM 735 N N . TYR A 1 92 ? -5.869 1.388 19.241 1.00 88.25 92 TYR A N 1
ATOM 736 C CA . TYR A 1 92 ? -6.704 0.363 18.620 1.00 88.25 92 TYR A CA 1
ATOM 737 C C . TYR A 1 92 ? -6.757 0.509 17.092 1.00 88.25 92 TYR A C 1
ATOM 739 O O . TYR A 1 92 ? -6.494 -0.451 16.366 1.00 88.25 92 TYR A O 1
ATOM 747 N N . TYR A 1 93 ? -7.041 1.713 16.584 1.00 88.62 93 TYR A N 1
ATOM 748 C CA . TYR A 1 93 ? -7.088 1.952 15.138 1.00 88.62 93 TYR A CA 1
ATOM 749 C C . TYR A 1 93 ? -5.720 1.834 14.472 1.00 88.62 93 TYR A C 1
ATOM 751 O O . TYR A 1 93 ? -5.642 1.404 13.322 1.00 88.62 93 TYR A O 1
ATOM 759 N N . LEU A 1 94 ? -4.652 2.170 15.195 1.00 90.00 94 LEU A N 1
ATOM 760 C CA . LEU A 1 94 ? -3.288 1.954 14.740 1.00 90.00 94 LEU A CA 1
ATOM 761 C C . LEU A 1 94 ? -2.993 0.463 14.562 1.00 90.00 94 LEU A C 1
ATOM 763 O O . LEU A 1 94 ? -2.602 0.066 13.469 1.00 90.00 94 LEU A O 1
ATOM 767 N N . LYS A 1 95 ? -3.293 -0.375 15.561 1.00 91.50 95 LYS A N 1
ATOM 768 C CA . LYS A 1 95 ? -3.133 -1.836 15.452 1.00 91.50 95 LYS A CA 1
ATOM 769 C C . LYS A 1 95 ? -3.937 -2.434 14.298 1.00 91.50 95 LYS A C 1
ATOM 771 O O . LYS A 1 95 ? -3.414 -3.264 13.563 1.00 91.50 95 LYS A O 1
ATOM 776 N N . LEU A 1 96 ? -5.181 -1.994 14.095 1.00 89.62 96 LEU A N 1
ATOM 777 C CA . LEU A 1 96 ? -5.996 -2.444 12.959 1.00 89.62 96 LEU A CA 1
ATOM 778 C C . LEU A 1 96 ? -5.374 -2.067 11.609 1.00 89.62 96 LEU A C 1
ATOM 780 O O . LEU A 1 96 ? -5.377 -2.868 10.673 1.00 89.62 96 LEU A O 1
ATOM 784 N N . ALA A 1 97 ? -4.854 -0.844 11.494 1.00 89.38 97 ALA A N 1
ATOM 785 C CA . ALA A 1 97 ? -4.180 -0.391 10.286 1.00 89.38 97 ALA A CA 1
ATOM 786 C C . ALA A 1 97 ? -2.863 -1.153 10.053 1.00 89.38 97 ALA A C 1
ATOM 788 O O . ALA A 1 97 ? -2.579 -1.528 8.917 1.00 89.38 97 ALA A O 1
ATOM 789 N N . GLU A 1 98 ? -2.098 -1.444 11.110 1.00 91.69 98 GLU A N 1
ATOM 790 C CA . GLU A 1 98 ? -0.894 -2.279 11.045 1.00 91.69 98 GLU A CA 1
ATOM 791 C C . GLU A 1 98 ? -1.224 -3.701 10.597 1.00 91.69 98 GLU A C 1
ATOM 793 O O . GLU A 1 98 ? -0.581 -4.226 9.694 1.00 91.69 98 GLU A O 1
ATOM 798 N N . GLU A 1 99 ? -2.246 -4.327 11.182 1.00 91.38 99 GLU A N 1
ATOM 799 C CA . GLU A 1 99 ? -2.692 -5.665 10.794 1.00 91.38 99 GLU A CA 1
ATOM 800 C C . GLU A 1 99 ? -3.135 -5.732 9.341 1.00 91.38 99 GLU A C 1
ATOM 802 O O . GLU A 1 99 ? -2.790 -6.683 8.642 1.00 91.38 99 GLU A O 1
ATOM 807 N N . PHE A 1 100 ? -3.841 -4.710 8.862 1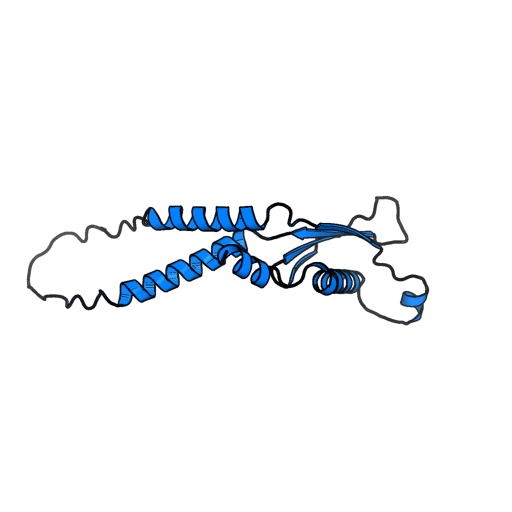.00 89.12 100 PHE A N 1
ATOM 808 C CA . PHE A 1 100 ? -4.193 -4.622 7.454 1.00 89.12 100 PHE A CA 1
ATOM 809 C C . PHE A 1 100 ? -2.970 -4.421 6.553 1.00 89.12 100 PHE A C 1
ATOM 811 O O . PHE A 1 100 ? -2.937 -4.964 5.449 1.00 89.12 100 PHE A O 1
ATOM 818 N N . ALA A 1 101 ? -1.983 -3.642 6.999 1.00 90.69 101 ALA A N 1
ATOM 819 C CA . ALA A 1 101 ? -0.758 -3.375 6.254 1.00 90.69 101 ALA A CA 1
ATOM 820 C C . ALA A 1 101 ? 0.202 -4.576 6.222 1.00 90.69 101 ALA A C 1
ATOM 822 O O . ALA A 1 101 ? 1.052 -4.649 5.329 1.00 90.69 101 ALA A O 1
ATOM 823 N N . LYS A 1 102 ? 0.070 -5.538 7.150 1.00 90.62 102 LYS A N 1
ATOM 824 C CA . LYS A 1 102 ? 0.883 -6.764 7.151 1.00 90.62 102 LYS A CA 1
ATOM 825 C C . LYS A 1 102 ? 0.785 -7.454 5.791 1.00 90.62 102 LYS A C 1
ATOM 827 O O . LYS A 1 102 ? -0.298 -7.742 5.289 1.00 90.62 102 LYS A O 1
ATOM 832 N N . ASN A 1 103 ? 1.949 -7.734 5.207 1.00 83.19 103 ASN A N 1
ATOM 833 C CA . ASN A 1 103 ? 2.106 -8.377 3.899 1.00 83.19 103 ASN A CA 1
ATOM 834 C C . ASN A 1 103 ? 1.536 -7.580 2.704 1.00 83.19 103 ASN A C 1
ATOM 836 O O . ASN A 1 103 ? 1.405 -8.135 1.617 1.00 83.19 103 ASN A O 1
ATOM 840 N N . LYS A 1 104 ? 1.224 -6.285 2.869 1.00 85.75 104 LYS A N 1
ATOM 841 C CA . LYS A 1 104 ? 0.760 -5.388 1.794 1.00 85.75 104 LYS A CA 1
ATOM 842 C C . LYS A 1 104 ? 1.837 -4.400 1.362 1.00 85.75 104 LYS A C 1
ATOM 844 O O . LYS A 1 104 ? 1.605 -3.194 1.299 1.00 85.75 104 LYS A O 1
ATOM 849 N N . ARG A 1 105 ? 3.020 -4.935 1.070 1.00 89.69 105 ARG A N 1
ATOM 850 C CA . ARG A 1 105 ? 4.132 -4.189 0.487 1.00 89.69 105 ARG A CA 1
ATOM 851 C C . ARG A 1 105 ? 4.502 -4.820 -0.842 1.00 89.69 105 ARG A C 1
ATOM 853 O O . ARG A 1 105 ? 4.710 -6.030 -0.908 1.00 89.69 105 ARG A O 1
ATOM 860 N N . VAL A 1 106 ? 4.576 -4.000 -1.879 1.00 90.50 106 VAL A N 1
ATOM 861 C CA . VAL A 1 106 ? 5.008 -4.419 -3.211 1.00 90.50 106 VAL A CA 1
ATOM 862 C C . VAL A 1 106 ? 6.198 -3.568 -3.608 1.00 90.50 106 VAL A C 1
ATOM 864 O O . VAL A 1 106 ? 6.143 -2.344 -3.542 1.00 90.50 106 VAL A O 1
ATOM 867 N N . GLU A 1 107 ? 7.272 -4.227 -4.013 1.00 90.88 107 GLU A N 1
ATOM 868 C CA . GLU A 1 107 ? 8.514 -3.588 -4.422 1.00 90.88 107 GLU A CA 1
ATOM 869 C C . GLU A 1 107 ? 8.937 -4.164 -5.769 1.00 90.88 107 GLU A C 1
ATOM 871 O O . GLU A 1 107 ? 9.006 -5.382 -5.939 1.00 90.88 107 GLU A O 1
ATOM 876 N N . TYR A 1 108 ? 9.179 -3.294 -6.744 1.00 85.62 108 TYR A N 1
ATOM 877 C CA . TYR A 1 108 ? 9.671 -3.691 -8.060 1.00 85.62 108 TYR A CA 1
ATOM 878 C C . TYR A 1 108 ? 10.440 -2.552 -8.723 1.00 85.62 108 TYR A C 1
ATOM 880 O O . TYR A 1 108 ? 10.275 -1.383 -8.378 1.00 85.62 108 TYR A O 1
ATOM 888 N N . SER A 1 109 ? 11.265 -2.892 -9.711 1.00 84.69 109 SER A N 1
ATOM 889 C CA . SER A 1 109 ? 12.039 -1.915 -10.479 1.00 84.69 109 SER A CA 1
ATOM 890 C C . SER A 1 109 ? 11.734 -2.039 -11.965 1.00 84.69 109 SER A C 1
ATOM 892 O O . SER A 1 109 ? 11.561 -3.146 -12.475 1.00 84.69 109 SER A O 1
AT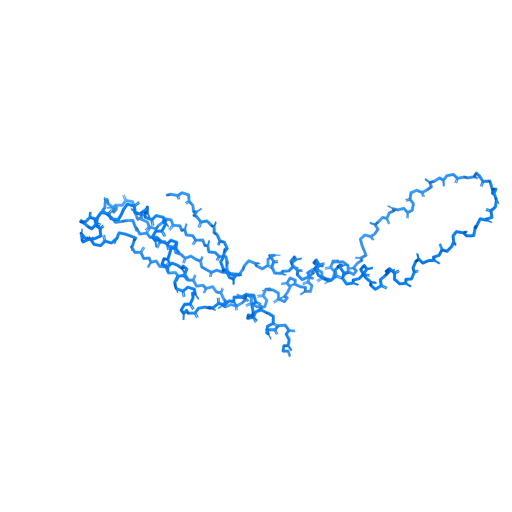OM 894 N N . PHE A 1 110 ? 11.718 -0.921 -12.688 1.00 80.75 110 PHE A N 1
ATOM 895 C CA . PHE A 1 110 ? 11.584 -0.927 -14.144 1.00 80.75 110 PHE A CA 1
ATOM 896 C C . PHE A 1 110 ? 12.325 0.235 -14.806 1.00 80.75 110 PHE A C 1
ATOM 898 O O . PHE A 1 110 ? 12.604 1.264 -14.192 1.00 80.75 110 PHE A O 1
ATOM 905 N N . ASN A 1 111 ? 12.615 0.069 -16.096 1.00 79.00 111 ASN A N 1
ATOM 906 C CA . ASN A 1 111 ? 13.211 1.116 -16.917 1.00 79.00 111 ASN A CA 1
ATOM 907 C C . ASN A 1 111 ? 12.127 2.037 -17.477 1.00 79.00 111 ASN A C 1
ATOM 909 O O . ASN A 1 111 ? 11.135 1.592 -18.065 1.00 79.00 111 ASN A O 1
ATOM 913 N N . VAL A 1 112 ? 12.333 3.337 -17.290 1.00 71.19 112 VAL A N 1
ATOM 914 C CA . VAL A 1 112 ? 11.380 4.386 -17.672 1.00 71.19 112 VAL A CA 1
ATOM 915 C C . VAL A 1 112 ? 11.602 4.867 -19.104 1.00 71.19 112 VAL A C 1
ATOM 917 O O . VAL A 1 112 ? 10.684 5.394 -19.734 1.00 71.19 112 VAL A O 1
ATOM 920 N N . ASN A 1 113 ? 12.793 4.628 -19.655 1.00 69.06 113 ASN A N 1
ATOM 921 C CA . ASN A 1 113 ? 13.020 4.812 -21.076 1.00 69.06 113 ASN A CA 1
ATOM 922 C C . ASN A 1 113 ? 12.145 3.840 -21.863 1.00 69.06 113 ASN A C 1
ATOM 924 O O . ASN A 1 113 ? 12.347 2.626 -21.837 1.00 69.06 113 ASN A O 1
ATOM 928 N N . GLY A 1 114 ? 11.186 4.391 -22.601 1.00 55.75 114 GLY A N 1
ATOM 929 C CA . GLY A 1 114 ? 10.709 3.705 -23.785 1.00 55.75 114 GLY A CA 1
ATOM 930 C C . GLY A 1 114 ? 11.877 3.539 -24.749 1.00 55.75 114 GLY A C 1
ATOM 931 O O . GLY A 1 114 ? 12.773 4.390 -24.802 1.00 55.75 114 GLY A O 1
ATOM 932 N N . GLY A 1 115 ? 11.893 2.422 -25.475 1.00 59.00 115 GLY A N 1
ATOM 933 C CA . GLY A 1 115 ? 12.907 2.163 -26.490 1.00 59.00 115 GLY A CA 1
ATOM 934 C C . GLY A 1 115 ? 12.996 3.302 -27.509 1.00 59.00 115 GLY A C 1
ATOM 935 O O . GLY A 1 115 ? 12.204 4.242 -27.501 1.00 59.00 115 GLY A O 1
ATOM 936 N N . MET A 1 116 ? 13.951 3.203 -28.430 1.00 54.12 116 MET A N 1
ATOM 937 C CA . MET A 1 116 ? 14.192 4.178 -29.504 1.00 54.12 116 MET A CA 1
ATOM 938 C C . MET A 1 116 ? 12.887 4.739 -30.128 1.00 54.12 116 MET A C 1
ATOM 940 O O . MET A 1 116 ? 12.777 5.940 -30.344 1.00 54.12 116 MET A O 1
ATOM 944 N N . PHE A 1 117 ? 11.854 3.904 -30.277 1.00 53.22 117 PHE A N 1
ATOM 945 C CA . PHE A 1 117 ? 10.514 4.245 -30.770 1.00 53.22 117 PHE A CA 1
ATOM 946 C C . PHE A 1 117 ? 9.760 5.346 -29.987 1.00 53.22 117 PHE A C 1
ATOM 948 O O . PHE A 1 117 ? 9.168 6.231 -30.599 1.00 53.22 117 PHE A O 1
ATOM 955 N N . ASP A 1 118 ? 9.829 5.366 -28.653 1.00 55.97 118 ASP A N 1
ATOM 956 C CA . ASP A 1 118 ? 9.163 6.383 -27.815 1.00 55.97 118 ASP A CA 1
ATOM 957 C C . ASP A 1 118 ? 9.794 7.771 -27.978 1.00 55.97 118 ASP A C 1
ATOM 959 O O . ASP A 1 118 ? 9.120 8.792 -27.835 1.00 55.97 118 ASP A O 1
ATOM 963 N N . ARG A 1 119 ? 11.101 7.799 -28.275 1.00 60.09 119 ARG A N 1
ATOM 964 C CA . ARG A 1 119 ? 11.855 9.022 -28.576 1.00 60.09 119 ARG A CA 1
ATOM 965 C C . ARG A 1 119 ? 11.558 9.516 -29.995 1.00 60.09 119 ARG A C 1
ATOM 967 O O . ARG A 1 119 ? 11.518 10.720 -30.217 1.00 60.09 119 ARG A O 1
ATOM 974 N N . PHE A 1 120 ? 11.301 8.598 -30.931 1.00 54.59 120 PHE A N 1
ATOM 975 C CA . PHE A 1 120 ? 10.904 8.908 -32.309 1.00 54.59 120 PHE A CA 1
ATOM 976 C C . PHE A 1 120 ? 9.459 9.421 -32.422 1.00 54.59 120 PHE A C 1
ATOM 978 O O . PHE A 1 120 ? 9.192 10.290 -33.245 1.00 54.59 120 PHE A O 1
ATOM 985 N N . MET A 1 121 ? 8.537 8.943 -31.581 1.00 58.53 121 MET A N 1
ATOM 986 C CA . MET A 1 121 ? 7.115 9.327 -31.617 1.00 58.53 121 MET A CA 1
ATOM 987 C C . MET A 1 121 ? 6.803 10.689 -30.966 1.00 58.53 121 MET A C 1
ATOM 989 O O . MET A 1 121 ? 5.636 11.043 -30.817 1.00 58.53 121 MET A O 1
ATOM 993 N N . GLY A 1 122 ? 7.816 11.464 -30.560 1.00 49.75 122 GLY A N 1
ATOM 994 C CA . GLY A 1 122 ? 7.632 12.846 -30.098 1.00 49.75 122 GLY A CA 1
ATOM 995 C C . GLY A 1 122 ? 6.795 13.002 -28.822 1.00 49.75 122 GLY A C 1
ATOM 996 O O . GLY A 1 122 ? 6.303 14.095 -28.538 1.00 49.75 122 GLY A O 1
ATOM 997 N N . GLN A 1 123 ? 6.616 11.935 -28.034 1.00 54.66 123 GLN A N 1
ATOM 998 C CA . GLN A 1 123 ? 5.924 12.024 -26.751 1.00 54.66 123 GLN A CA 1
ATOM 999 C C . GLN A 1 123 ? 6.809 12.768 -25.742 1.00 54.66 123 GLN A C 1
ATOM 1001 O O . GLN A 1 123 ? 7.603 12.157 -25.029 1.00 54.66 123 GLN A O 1
ATOM 1006 N N . ASN A 1 124 ? 6.631 14.089 -25.651 1.00 54.50 124 ASN A N 1
ATOM 1007 C CA . ASN A 1 124 ? 7.247 14.993 -24.664 1.00 54.50 124 ASN A CA 1
ATOM 1008 C C . ASN A 1 124 ? 6.736 14.764 -23.223 1.00 54.50 124 ASN A C 1
ATOM 1010 O O . ASN A 1 124 ? 6.616 15.696 -22.429 1.00 54.50 124 ASN A O 1
ATOM 1014 N N . ILE A 1 125 ? 6.397 13.526 -22.866 1.00 63.16 125 ILE A N 1
ATOM 1015 C CA . ILE A 1 125 ? 6.003 13.168 -21.506 1.00 63.16 125 ILE A CA 1
ATOM 1016 C C . ILE A 1 125 ? 7.288 12.922 -20.722 1.00 63.16 125 ILE A C 1
ATOM 1018 O O . ILE A 1 125 ? 8.115 12.096 -21.117 1.00 63.16 125 ILE A O 1
ATOM 1022 N N . SER A 1 126 ? 7.461 13.648 -19.616 1.00 74.00 126 SER A N 1
ATOM 1023 C CA . SER A 1 126 ? 8.628 13.484 -18.752 1.00 74.00 126 SER A CA 1
ATOM 1024 C C . SER A 1 126 ? 8.736 12.032 -18.276 1.00 74.00 126 SER A C 1
ATOM 1026 O O . SER A 1 126 ? 7.731 11.357 -18.045 1.00 74.00 126 SER A O 1
ATOM 1028 N N . ALA A 1 127 ? 9.963 11.539 -18.105 1.00 73.81 127 ALA A N 1
ATOM 1029 C CA . ALA A 1 127 ? 10.200 10.187 -17.602 1.00 73.81 127 ALA A CA 1
ATOM 1030 C C . ALA A 1 127 ? 9.464 9.956 -16.263 1.00 73.81 127 ALA A C 1
ATOM 1032 O O . ALA A 1 127 ? 8.837 8.923 -16.047 1.00 73.81 127 ALA A O 1
ATOM 1033 N N . VAL A 1 128 ? 9.431 10.974 -15.404 1.00 75.44 128 VAL A N 1
ATOM 1034 C CA . VAL A 1 128 ? 8.696 10.954 -14.133 1.00 75.44 128 VAL A CA 1
ATOM 1035 C C . VAL A 1 128 ? 7.197 10.695 -14.331 1.00 75.44 128 VAL A C 1
ATOM 1037 O O . VAL A 1 128 ? 6.627 9.851 -13.641 1.00 75.44 128 VAL A O 1
ATOM 1040 N N . GLU A 1 129 ? 6.558 11.364 -15.292 1.00 80.81 129 GLU A N 1
ATOM 1041 C CA . GLU A 1 129 ? 5.128 11.178 -15.557 1.00 80.81 129 GLU A CA 1
ATOM 1042 C C . GLU A 1 129 ? 4.843 9.803 -16.182 1.00 80.81 129 GLU A C 1
ATOM 1044 O O . GLU A 1 129 ? 3.880 9.142 -15.795 1.00 80.81 129 GLU A O 1
ATOM 1049 N N . LYS A 1 130 ? 5.728 9.298 -17.056 1.00 80.94 130 LYS A N 1
ATOM 1050 C CA . LYS A 1 130 ? 5.640 7.916 -17.567 1.00 80.94 130 LYS A CA 1
ATOM 1051 C C . LYS A 1 130 ? 5.738 6.885 -16.441 1.00 80.94 130 LYS A C 1
ATOM 1053 O O . LYS A 1 130 ? 4.972 5.921 -16.418 1.00 80.94 130 LYS A O 1
ATOM 1058 N N . ALA A 1 131 ? 6.664 7.082 -15.501 1.00 82.12 131 ALA A N 1
ATOM 1059 C CA . ALA A 1 131 ? 6.812 6.206 -14.344 1.00 82.12 131 ALA A CA 1
ATOM 1060 C C . ALA A 1 131 ? 5.540 6.219 -13.489 1.00 82.12 131 ALA A C 1
ATOM 1062 O O . ALA A 1 131 ? 4.992 5.163 -13.184 1.00 82.12 131 ALA A O 1
ATOM 1063 N N . LYS A 1 132 ? 5.012 7.408 -13.186 1.00 87.25 132 LYS A N 1
ATOM 1064 C CA . LYS A 1 132 ? 3.767 7.574 -12.432 1.00 87.25 132 LYS A CA 1
ATOM 1065 C C . LYS A 1 132 ? 2.582 6.869 -13.101 1.00 87.25 132 LYS A C 1
ATOM 1067 O O . LYS A 1 132 ? 1.864 6.135 -12.427 1.00 87.25 132 LYS A O 1
ATOM 1072 N N . GLN A 1 133 ? 2.400 7.039 -14.411 1.00 88.56 133 GLN A N 1
ATOM 1073 C CA . GLN A 1 133 ? 1.319 6.393 -15.165 1.00 88.56 133 GLN A CA 1
ATOM 1074 C C . GLN A 1 133 ? 1.424 4.865 -15.144 1.00 88.56 133 GLN A C 1
ATOM 1076 O O . GLN A 1 133 ? 0.422 4.193 -14.910 1.00 88.56 133 GLN A O 1
ATOM 1081 N N . ARG A 1 134 ? 2.630 4.306 -15.321 1.00 87.50 134 ARG A N 1
ATOM 1082 C CA . ARG A 1 134 ? 2.844 2.852 -15.231 1.00 87.50 134 ARG A CA 1
ATOM 1083 C C . ARG A 1 134 ? 2.521 2.301 -13.846 1.00 87.50 134 ARG A C 1
ATOM 1085 O O . ARG A 1 134 ? 1.911 1.242 -13.748 1.00 87.50 134 ARG A O 1
ATOM 1092 N N . VAL A 1 135 ? 2.892 3.020 -12.786 1.00 89.12 135 VAL A N 1
ATOM 1093 C CA . VAL A 1 135 ? 2.577 2.594 -11.416 1.00 89.12 135 VAL A CA 1
ATOM 1094 C C . VAL A 1 135 ? 1.077 2.668 -11.136 1.00 89.12 135 VAL A C 1
ATOM 1096 O O . VAL A 1 135 ? 0.531 1.750 -10.532 1.00 89.12 135 VAL A O 1
ATOM 1099 N N . ILE A 1 136 ? 0.397 3.718 -11.607 1.00 92.25 136 ILE A N 1
ATOM 1100 C CA . ILE A 1 136 ? -1.065 3.835 -11.503 1.00 92.25 136 ILE A CA 1
ATOM 1101 C C . ILE A 1 136 ? -1.752 2.661 -12.210 1.00 92.25 136 ILE A C 1
ATOM 1103 O O . ILE A 1 136 ? -2.601 2.015 -11.602 1.00 92.25 136 ILE A O 1
ATOM 1107 N N . ALA A 1 137 ? -1.339 2.336 -13.439 1.00 92.19 137 ALA A N 1
ATOM 1108 C CA . ALA A 1 137 ? -1.874 1.193 -14.177 1.00 92.19 137 ALA A CA 1
ATOM 1109 C C . ALA A 1 137 ? -1.644 -0.129 -13.426 1.00 92.19 137 ALA A C 1
ATOM 1111 O O . ALA A 1 137 ? -2.571 -0.912 -13.249 1.00 92.19 137 ALA A O 1
ATOM 1112 N N . TYR A 1 138 ? -0.441 -0.340 -12.880 1.00 90.94 138 TYR A N 1
ATOM 1113 C CA . TYR A 1 138 ? -0.150 -1.522 -12.069 1.00 90.94 138 TYR A CA 1
ATOM 1114 C C . TYR A 1 138 ? -1.078 -1.644 -10.849 1.00 90.94 138 TYR A C 1
ATOM 1116 O O . TYR A 1 138 ? -1.561 -2.740 -10.556 1.00 90.94 138 TYR A O 1
ATOM 1124 N N . ILE A 1 139 ? -1.339 -0.536 -10.142 1.00 92.50 139 ILE A N 1
ATOM 1125 C CA . ILE A 1 139 ? -2.266 -0.513 -9.001 1.00 92.50 139 ILE A CA 1
ATOM 1126 C C . ILE A 1 139 ? -3.681 -0.868 -9.458 1.00 92.50 139 ILE A C 1
ATOM 1128 O O . ILE A 1 139 ? -4.342 -1.667 -8.798 1.00 92.50 139 ILE A O 1
ATOM 1132 N N . ASP A 1 140 ? -4.135 -0.303 -10.573 1.00 92.69 140 ASP A N 1
ATOM 1133 C CA . ASP A 1 140 ? -5.475 -0.544 -11.106 1.00 92.69 140 ASP A CA 1
ATOM 1134 C C . ASP A 1 140 ? -5.691 -2.002 -11.511 1.00 92.69 140 ASP A C 1
ATOM 1136 O O . ASP A 1 140 ? -6.718 -2.580 -11.153 1.00 92.69 140 ASP A O 1
ATOM 1140 N N . ASP A 1 141 ? -4.700 -2.603 -12.165 1.00 93.06 141 ASP A N 1
ATOM 1141 C CA . ASP A 1 141 ? -4.794 -3.962 -12.690 1.00 93.06 141 ASP A CA 1
ATOM 1142 C C . ASP A 1 141 ? -4.612 -5.039 -11.607 1.00 93.06 141 ASP A C 1
ATOM 1144 O O . ASP A 1 141 ? -5.199 -6.116 -11.707 1.00 93.06 141 ASP A O 1
ATOM 1148 N N . ASN A 1 142 ? -3.807 -4.775 -10.564 1.00 91.31 142 ASN A N 1
ATOM 1149 C CA . ASN A 1 142 ? -3.368 -5.820 -9.623 1.00 91.31 142 ASN A CA 1
ATOM 1150 C C . ASN A 1 142 ? -3.801 -5.602 -8.170 1.00 91.31 142 ASN A C 1
ATOM 1152 O O . ASN A 1 142 ? -4.005 -6.571 -7.439 1.00 91.31 142 ASN A O 1
ATOM 1156 N N . LEU A 1 143 ? -3.891 -4.351 -7.713 1.00 90.12 143 LEU A N 1
ATOM 1157 C CA . LEU A 1 143 ? -4.045 -4.038 -6.287 1.00 90.12 143 LEU A CA 1
ATOM 1158 C C . LEU A 1 143 ? -5.429 -3.485 -5.940 1.00 90.12 143 LEU A C 1
ATOM 1160 O O . LEU A 1 143 ? -5.920 -3.693 -4.828 1.00 90.12 143 LEU A O 1
ATOM 1164 N N . GLY A 1 144 ? -6.068 -2.788 -6.878 1.00 91.31 144 GLY A N 1
ATOM 1165 C CA . GLY A 1 144 ? -7.359 -2.145 -6.679 1.00 91.31 144 GLY A CA 1
ATOM 1166 C C . GLY A 1 144 ? -7.334 -1.057 -5.598 1.00 91.31 144 GLY A C 1
ATOM 1167 O O . GLY A 1 144 ? -6.302 -0.458 -5.286 1.00 91.31 144 GLY A O 1
ATOM 1168 N N . ASN A 1 145 ? -8.506 -0.774 -5.022 1.00 92.75 145 ASN A N 1
ATOM 1169 C CA . ASN A 1 145 ? -8.679 0.290 -4.034 1.00 92.75 145 ASN A CA 1
ATOM 1170 C C . ASN A 1 145 ? -8.384 -0.190 -2.603 1.00 92.75 145 ASN A C 1
ATOM 1172 O O . ASN A 1 145 ? -9.184 -0.912 -2.002 1.00 92.75 145 ASN A O 1
ATOM 1176 N N . ALA A 1 146 ? -7.260 0.252 -2.032 1.00 91.75 146 ALA A N 1
ATOM 1177 C CA . ALA A 1 146 ? -6.841 -0.124 -0.683 1.00 91.75 146 ALA A CA 1
ATOM 1178 C C . ALA A 1 146 ? -7.838 0.315 0.395 1.00 91.75 146 ALA A C 1
ATOM 1180 O O . ALA A 1 146 ? -8.065 -0.435 1.344 1.00 91.75 146 ALA A O 1
ATOM 1181 N N . TRP A 1 147 ? -8.493 1.469 0.230 1.00 90.00 147 TRP A N 1
ATOM 1182 C CA . TRP A 1 147 ? -9.501 1.931 1.187 1.00 90.00 147 TRP A CA 1
ATOM 1183 C C . TRP A 1 147 ? -10.719 1.017 1.225 1.00 90.00 147 TRP A C 1
ATOM 1185 O O . TRP A 1 147 ? -11.197 0.663 2.300 1.00 90.00 147 TRP A O 1
ATOM 1195 N N . GLU A 1 148 ? -11.213 0.588 0.066 1.00 91.25 148 GLU A N 1
ATOM 1196 C CA . GLU A 1 148 ? -12.336 -0.351 0.004 1.00 91.25 148 GLU A CA 1
ATOM 1197 C C . GLU A 1 148 ? -11.963 -1.713 0.589 1.00 91.25 148 GLU A C 1
ATOM 1199 O O . GLU A 1 148 ? -12.756 -2.320 1.313 1.00 91.25 148 GLU A O 1
ATOM 1204 N N . LEU A 1 149 ? -10.744 -2.186 0.313 1.00 90.69 149 LEU A N 1
ATOM 1205 C CA . LEU A 1 149 ? -10.216 -3.412 0.904 1.00 90.69 149 LEU A CA 1
ATOM 1206 C C . LEU A 1 149 ? -10.106 -3.300 2.429 1.00 90.69 149 LEU A C 1
ATOM 1208 O O . LEU A 1 149 ? -10.438 -4.255 3.130 1.00 90.69 149 LEU A O 1
ATOM 1212 N N . PHE A 1 150 ? -9.691 -2.144 2.947 1.00 90.62 150 PHE A N 1
ATOM 1213 C CA . PHE A 1 150 ? -9.613 -1.888 4.382 1.00 90.62 150 PHE A CA 1
ATOM 1214 C C . PHE A 1 150 ? -10.991 -1.851 5.038 1.00 90.62 150 PHE A C 1
ATOM 1216 O O . PHE A 1 150 ? -11.207 -2.500 6.057 1.00 90.62 150 PHE A O 1
ATOM 1223 N N . LEU A 1 151 ? -11.963 -1.174 4.420 1.00 89.06 151 LEU A N 1
ATOM 1224 C CA . LEU A 1 151 ? -13.343 -1.155 4.909 1.00 89.06 151 LEU A CA 1
ATOM 1225 C C . LEU A 1 151 ? -13.970 -2.556 4.925 1.00 89.06 151 LEU A C 1
ATOM 1227 O O . LEU A 1 151 ? -14.760 -2.861 5.813 1.00 89.06 151 LEU A O 1
ATOM 1231 N N . LYS A 1 152 ? -13.628 -3.420 3.962 1.00 90.12 152 LYS A N 1
ATOM 1232 C CA . LYS A 1 152 ? -14.036 -4.833 3.977 1.00 90.12 152 LYS A CA 1
ATOM 1233 C C . LYS A 1 152 ? -13.326 -5.623 5.077 1.00 90.12 152 LYS A C 1
ATOM 1235 O O . LYS A 1 152 ? -13.952 -6.496 5.665 1.00 90.12 152 LYS A O 1
ATOM 1240 N N . PHE A 1 153 ? -12.054 -5.330 5.348 1.00 88.38 153 PHE A N 1
ATOM 1241 C CA . PHE A 1 153 ? -11.271 -5.982 6.400 1.00 88.38 153 PHE A CA 1
ATOM 1242 C C . PHE A 1 153 ? -11.853 -5.717 7.792 1.00 88.38 153 PHE A C 1
ATOM 1244 O O . PHE A 1 153 ? -12.112 -6.668 8.512 1.00 88.38 153 PHE A O 1
ATOM 1251 N N . ILE A 1 154 ? -12.157 -4.461 8.128 1.00 87.38 154 ILE A N 1
ATOM 1252 C CA . ILE A 1 154 ? -12.709 -4.095 9.448 1.00 87.38 154 ILE A CA 1
ATOM 1253 C C . ILE A 1 154 ? -14.176 -4.510 9.660 1.00 87.38 154 ILE A C 1
ATOM 1255 O O . ILE A 1 154 ? -14.697 -4.370 10.761 1.00 87.38 154 ILE A O 1
ATOM 1259 N N . ARG A 1 155 ? -14.876 -4.925 8.595 1.00 84.12 155 ARG A N 1
ATOM 1260 C CA . ARG A 1 155 ? -16.268 -5.408 8.654 1.00 84.12 155 ARG A CA 1
ATOM 1261 C C . ARG A 1 155 ? -16.374 -6.918 8.870 1.00 84.12 155 ARG A C 1
ATOM 1263 O O . ARG A 1 155 ? -17.484 -7.383 9.120 1.00 84.12 155 ARG A O 1
ATOM 1270 N N . LYS A 1 156 ? -15.283 -7.661 8.669 1.00 65.25 156 LYS A N 1
ATOM 1271 C CA . LYS A 1 156 ? -15.216 -9.093 8.978 1.00 65.25 156 LYS A CA 1
ATOM 1272 C C . LYS A 1 156 ? -15.069 -9.290 10.477 1.00 65.25 156 LYS A C 1
ATOM 1274 O O . LYS A 1 156 ? -15.638 -10.293 10.953 1.00 65.25 156 LYS A O 1
#